Protein AF-A0A6N7AIE2-F1 (afdb_monomer_lite)

Sequence (63 aa):
MLTPEQEQVIAGLKRFGFRRIAANHCTGVAAVERMAALGYPVVGGLGSSSPLVLGNGDTVTFA

Radius of gyration: 11.59 Å; chains: 1; bounding box: 26×25×26 Å

pLDDT: mean 91.1, std 6.44, range [70.12, 97.81]

Structure (mmCIF, N/CA/C/O backbone):
data_AF-A0A6N7AIE2-F1
#
_entry.id   AF-A0A6N7AIE2-F1
#
loop_
_atom_site.group_PDB
_atom_site.id
_atom_site.type_symbol
_atom_site.label_atom_id
_atom_site.label_alt_id
_atom_site.labe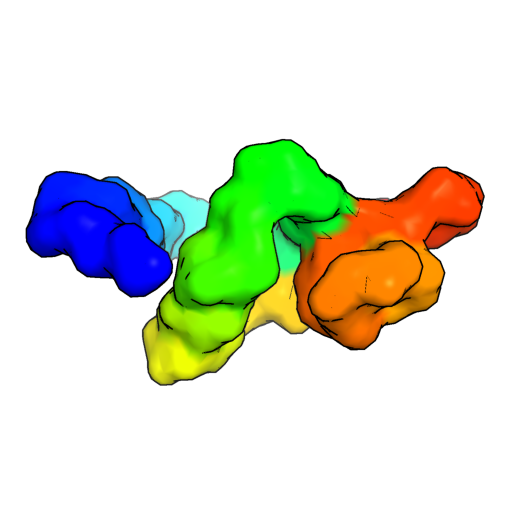l_comp_id
_atom_site.label_asym_id
_atom_site.label_entity_id
_atom_site.label_seq_id
_atom_site.pdbx_PDB_ins_code
_atom_site.Cartn_x
_atom_site.Cartn_y
_atom_site.Cartn_z
_atom_site.occupancy
_atom_site.B_iso_or_equiv
_atom_site.auth_seq_id
_atom_site.auth_comp_id
_atom_site.auth_asym_id
_atom_site.auth_atom_id
_atom_site.pdbx_PDB_model_num
ATOM 1 N N . MET A 1 1 ? 13.519 7.478 4.100 1.00 82.06 1 MET A N 1
ATOM 2 C CA . MET A 1 1 ? 12.801 7.488 5.391 1.00 82.06 1 MET A CA 1
ATOM 3 C C . MET A 1 1 ? 11.539 8.317 5.201 1.00 82.06 1 MET A C 1
ATOM 5 O O . MET A 1 1 ? 11.634 9.335 4.526 1.00 82.06 1 MET A O 1
ATOM 9 N N . LEU A 1 2 ? 10.382 7.848 5.675 1.00 94.12 2 LEU A N 1
ATOM 10 C CA . LEU A 1 2 ? 9.107 8.561 5.512 1.00 94.12 2 LEU A CA 1
ATOM 11 C C . LEU A 1 2 ? 9.060 9.792 6.422 1.00 94.12 2 LEU A C 1
ATOM 13 O O . LEU A 1 2 ? 9.591 9.760 7.532 1.00 94.12 2 LEU A O 1
ATOM 17 N N . THR A 1 3 ? 8.423 10.868 5.964 1.00 97.25 3 THR A N 1
ATOM 18 C CA . THR A 1 3 ? 8.126 12.022 6.821 1.00 97.25 3 THR A CA 1
ATOM 19 C C . THR A 1 3 ? 6.943 11.712 7.752 1.00 97.25 3 THR A C 1
ATOM 21 O O . THR A 1 3 ? 6.127 10.839 7.436 1.00 97.25 3 THR A O 1
ATOM 24 N N . PRO A 1 4 ? 6.781 12.441 8.874 1.00 97.25 4 PRO A N 1
ATOM 25 C CA . PRO A 1 4 ? 5.616 12.279 9.749 1.00 97.25 4 PRO A CA 1
ATOM 26 C C . PRO A 1 4 ? 4.275 12.474 9.027 1.00 97.25 4 PRO A C 1
ATOM 28 O O . PRO A 1 4 ? 3.308 11.774 9.314 1.00 97.25 4 PRO A O 1
ATOM 31 N N . GLU A 1 5 ? 4.220 13.386 8.055 1.00 97.62 5 GLU A N 1
ATOM 32 C CA . GLU A 1 5 ? 3.027 13.613 7.235 1.00 97.62 5 GLU A CA 1
ATOM 33 C C . GLU A 1 5 ? 2.717 12.401 6.343 1.00 97.62 5 GLU A C 1
ATOM 35 O O . GLU A 1 5 ? 1.579 11.938 6.296 1.00 97.62 5 GLU A O 1
ATOM 40 N N . GLN A 1 6 ? 3.731 11.819 5.695 1.00 96.81 6 GLN A N 1
ATOM 41 C CA . GLN A 1 6 ? 3.560 10.604 4.891 1.00 96.81 6 GLN A CA 1
ATOM 42 C C . GLN A 1 6 ? 3.090 9.421 5.746 1.00 96.81 6 GLN A C 1
ATOM 44 O O . GLN A 1 6 ? 2.211 8.671 5.324 1.00 96.81 6 GLN A O 1
ATOM 49 N N . GLU A 1 7 ? 3.626 9.273 6.960 1.00 97.56 7 GLU A N 1
ATOM 50 C CA . GLU A 1 7 ? 3.165 8.270 7.926 1.00 97.56 7 GLU A CA 1
ATOM 51 C C . GLU A 1 7 ? 1.683 8.444 8.276 1.00 97.56 7 GLU A C 1
ATOM 53 O O . GLU A 1 7 ? 0.928 7.469 8.264 1.00 97.56 7 GLU A O 1
ATOM 58 N N . GLN A 1 8 ? 1.243 9.678 8.535 1.00 97.81 8 GLN A N 1
ATOM 59 C CA . GLN A 1 8 ? -0.159 9.980 8.831 1.00 97.81 8 GLN A CA 1
ATOM 60 C C . GLN A 1 8 ? -1.073 9.690 7.640 1.00 97.81 8 GLN A C 1
ATOM 62 O O . GLN A 1 8 ? -2.137 9.095 7.818 1.00 97.81 8 GLN A O 1
ATOM 67 N N . VAL A 1 9 ? -0.652 10.052 6.425 1.00 97.50 9 VAL A N 1
ATOM 68 C CA . VAL A 1 9 ? -1.397 9.740 5.198 1.00 97.50 9 VAL A CA 1
ATOM 69 C C . VAL A 1 9 ? -1.550 8.228 5.041 1.00 97.50 9 VAL A C 1
ATOM 71 O O . VAL A 1 9 ? -2.670 7.751 4.857 1.00 97.50 9 VAL A O 1
ATOM 74 N N . ILE A 1 10 ? -0.460 7.465 5.182 1.00 97.50 10 ILE A N 1
ATOM 75 C CA . ILE A 1 10 ? -0.485 6.001 5.075 1.00 97.50 10 ILE A CA 1
ATOM 76 C C . ILE A 1 10 ? -1.375 5.394 6.163 1.00 97.50 10 ILE A C 1
ATOM 78 O O . ILE A 1 10 ? -2.179 4.520 5.858 1.00 97.50 10 ILE A O 1
ATOM 82 N N . ALA A 1 11 ? -1.298 5.849 7.414 1.00 97.38 11 ALA A N 1
ATOM 83 C CA . ALA A 1 11 ? -2.170 5.369 8.489 1.00 97.38 11 ALA A CA 1
ATOM 84 C C . ALA A 1 11 ? -3.654 5.706 8.240 1.00 97.38 11 ALA A C 1
ATOM 86 O O . ALA A 1 11 ? -4.541 4.906 8.545 1.00 97.38 11 ALA A O 1
ATOM 87 N N . GLY A 1 12 ? -3.928 6.860 7.630 1.00 97.50 12 GLY A N 1
ATOM 88 C CA . GLY A 1 12 ? -5.274 7.319 7.296 1.00 97.50 12 GLY A CA 1
ATOM 89 C C . GLY A 1 12 ? -5.977 6.477 6.228 1.00 97.50 12 GLY A C 1
ATOM 90 O O . GLY A 1 12 ? -7.208 6.465 6.180 1.00 97.50 12 GLY A O 1
ATOM 91 N N . LEU A 1 13 ? -5.235 5.723 5.409 1.00 96.75 13 LEU A N 1
ATOM 92 C CA . LEU A 1 13 ? -5.804 4.848 4.378 1.00 96.75 13 LEU A CA 1
ATOM 93 C C . LEU A 1 13 ? -6.710 3.745 4.952 1.00 96.75 13 LEU A C 1
ATOM 95 O O . LEU A 1 13 ? -7.603 3.260 4.257 1.00 96.75 13 LEU A O 1
ATOM 99 N N . LYS A 1 14 ? -6.548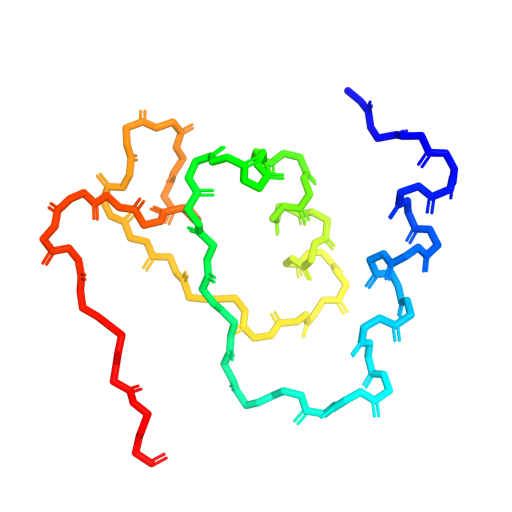 3.380 6.231 1.00 95.25 14 LYS A N 1
ATOM 100 C CA . LYS A 1 14 ? -7.311 2.316 6.902 1.00 95.25 14 LYS A CA 1
ATOM 101 C C . LYS A 1 14 ? -8.817 2.550 6.842 1.00 95.25 14 LYS A C 1
ATOM 103 O O . LYS A 1 14 ? -9.579 1.590 6.757 1.00 95.25 14 LYS A O 1
ATOM 108 N N . ARG A 1 15 ? -9.245 3.817 6.809 1.00 97.00 15 ARG A N 1
ATOM 109 C CA . ARG A 1 15 ? -10.660 4.215 6.725 1.00 97.00 15 ARG A CA 1
ATOM 110 C C . ARG A 1 15 ? -11.384 3.681 5.488 1.00 97.00 15 ARG A C 1
ATOM 112 O O . ARG A 1 15 ? -12.605 3.618 5.490 1.00 97.00 15 ARG A O 1
ATOM 119 N N . PHE A 1 16 ? -10.648 3.326 4.436 1.00 95.88 16 PHE A N 1
ATOM 120 C CA . PHE A 1 16 ? -11.229 2.865 3.177 1.00 95.88 16 PHE A CA 1
ATOM 121 C C . PHE A 1 16 ? -11.506 1.357 3.140 1.00 95.88 16 PHE A C 1
ATOM 123 O O . PHE A 1 16 ? -12.142 0.897 2.198 1.00 95.88 16 PHE A O 1
ATOM 130 N N . GLY A 1 17 ? -11.052 0.580 4.133 1.00 94.25 17 GLY A N 1
ATOM 131 C CA . GLY A 1 17 ? -11.397 -0.845 4.236 1.00 94.25 17 GLY A CA 1
ATOM 132 C C . GLY A 1 17 ? -10.981 -1.677 3.017 1.00 94.25 17 GLY A C 1
ATOM 133 O O . GLY A 1 17 ? -11.738 -2.536 2.566 1.00 94.25 17 GLY A O 1
ATOM 134 N N . PHE A 1 18 ? -9.803 -1.397 2.446 1.00 94.00 18 PHE A N 1
ATOM 135 C CA . PHE A 1 18 ? -9.322 -2.080 1.245 1.00 94.00 18 PHE A CA 1
ATOM 136 C C . PHE A 1 18 ? -9.291 -3.601 1.429 1.00 94.00 18 PHE A C 1
ATOM 138 O O . PHE A 1 18 ? -8.828 -4.093 2.454 1.00 94.00 18 PHE A O 1
ATOM 145 N N . ARG A 1 19 ? -9.726 -4.346 0.403 1.00 93.56 19 ARG A N 1
ATOM 146 C CA . ARG A 1 19 ? -9.598 -5.816 0.359 1.00 93.56 19 ARG A CA 1
ATOM 147 C C . ARG A 1 19 ? -8.221 -6.270 -0.130 1.00 93.56 19 ARG A C 1
ATOM 149 O O . ARG A 1 19 ? -7.747 -7.318 0.288 1.00 93.56 19 ARG A O 1
ATOM 156 N N . ARG A 1 20 ? -7.600 -5.495 -1.024 1.00 93.50 20 ARG A N 1
ATOM 157 C CA . ARG A 1 20 ? -6.240 -5.682 -1.557 1.00 93.50 20 ARG A CA 1
ATOM 158 C C . ARG A 1 20 ? -5.657 -4.325 -1.934 1.00 93.50 20 ARG A C 1
ATOM 160 O O . ARG A 1 20 ? -6.394 -3.462 -2.407 1.00 93.50 20 ARG A O 1
ATOM 167 N N . ILE A 1 21 ? -4.353 -4.162 -1.756 1.00 94.56 21 ILE A N 1
ATOM 168 C CA . ILE A 1 21 ? -3.583 -2.995 -2.187 1.00 94.56 21 ILE A CA 1
ATOM 169 C C . ILE A 1 21 ? -2.399 -3.496 -2.995 1.00 94.56 21 ILE A C 1
ATOM 171 O O . ILE A 1 21 ? -1.685 -4.381 -2.545 1.00 94.56 21 ILE A O 1
ATOM 175 N N . ALA A 1 22 ? -2.165 -2.911 -4.161 1.00 93.38 22 ALA A N 1
ATOM 176 C CA . ALA A 1 22 ? -0.951 -3.149 -4.919 1.00 93.38 22 ALA A CA 1
ATOM 177 C C . ALA A 1 22 ? -0.290 -1.815 -5.240 1.00 93.38 22 ALA A C 1
ATOM 179 O O . ALA A 1 22 ? -0.978 -0.825 -5.498 1.00 93.38 22 ALA A O 1
ATOM 180 N N . ALA A 1 23 ? 1.035 -1.793 -5.196 1.00 93.12 23 ALA A N 1
ATOM 181 C CA . ALA A 1 23 ? 1.820 -0.585 -5.365 1.00 93.12 23 ALA A CA 1
ATOM 182 C C . ALA A 1 23 ? 2.873 -0.795 -6.448 1.00 93.12 23 ALA A C 1
ATOM 184 O O . ALA A 1 23 ? 3.483 -1.860 -6.539 1.00 93.12 23 ALA A O 1
ATOM 185 N N . ASN A 1 24 ? 3.090 0.233 -7.264 1.00 90.81 24 ASN A N 1
ATOM 186 C CA . ASN A 1 24 ? 4.193 0.259 -8.214 1.00 90.81 24 ASN A CA 1
ATOM 187 C C . ASN A 1 24 ? 5.417 0.942 -7.581 1.00 90.81 24 ASN A C 1
ATOM 189 O O . ASN A 1 24 ? 5.373 1.458 -6.463 1.00 90.81 24 ASN A O 1
ATOM 193 N N . HIS A 1 25 ? 6.534 0.945 -8.303 1.00 87.50 25 HIS A N 1
ATOM 194 C CA . HIS A 1 25 ? 7.799 1.472 -7.789 1.00 87.50 25 HIS A CA 1
ATOM 195 C C . HIS A 1 25 ? 7.735 2.955 -7.391 1.00 87.50 25 HIS A C 1
ATOM 197 O O . HIS A 1 25 ? 8.452 3.362 -6.477 1.00 87.50 25 HIS A O 1
ATOM 203 N N . CYS A 1 26 ? 6.861 3.751 -8.019 1.00 89.81 26 CYS A N 1
ATOM 204 C CA . CYS A 1 26 ? 6.693 5.172 -7.709 1.00 89.81 26 CYS A CA 1
ATOM 205 C C . CYS A 1 26 ? 6.136 5.410 -6.301 1.00 89.81 26 CYS A C 1
ATOM 207 O O . CYS A 1 26 ? 6.399 6.458 -5.720 1.00 89.81 26 CYS A O 1
ATOM 209 N N . THR A 1 27 ? 5.393 4.454 -5.731 1.00 92.12 27 THR A N 1
ATOM 210 C CA . THR A 1 27 ? 4.910 4.542 -4.343 1.00 92.12 27 THR A CA 1
ATOM 211 C C . THR A 1 27 ? 6.066 4.563 -3.337 1.00 92.12 27 THR A C 1
ATOM 213 O O . THR A 1 27 ? 5.937 5.142 -2.261 1.00 92.12 27 THR A O 1
ATOM 216 N N . GLY A 1 28 ? 7.212 3.979 -3.701 1.00 91.69 28 GLY A N 1
ATOM 217 C CA . GLY A 1 28 ? 8.396 3.888 -2.857 1.00 91.69 28 GLY A CA 1
ATOM 218 C C . GLY A 1 28 ? 8.317 2.734 -1.857 1.00 91.69 28 GLY A C 1
ATOM 219 O O . GLY A 1 28 ? 7.336 2.572 -1.133 1.00 91.69 28 GLY A O 1
ATOM 220 N N . VAL A 1 29 ? 9.393 1.947 -1.782 1.00 92.38 29 VAL A N 1
ATOM 221 C CA . VAL A 1 29 ? 9.462 0.721 -0.965 1.00 92.38 29 VAL A CA 1
ATOM 222 C C . VAL A 1 29 ? 9.131 0.992 0.506 1.00 92.38 29 VAL A C 1
ATOM 224 O O . VAL A 1 29 ? 8.315 0.281 1.078 1.00 92.38 29 VAL A O 1
ATOM 227 N N . ALA A 1 30 ? 9.647 2.082 1.082 1.00 94.50 30 ALA A N 1
ATOM 228 C CA . ALA A 1 30 ? 9.388 2.436 2.480 1.00 94.50 30 ALA A CA 1
ATOM 229 C C . ALA A 1 30 ? 7.894 2.663 2.788 1.00 94.50 30 ALA A C 1
ATOM 231 O O . ALA A 1 30 ? 7.427 2.323 3.873 1.00 94.50 30 ALA A O 1
ATOM 232 N N . ALA A 1 31 ? 7.127 3.221 1.844 1.00 95.81 31 ALA A N 1
ATOM 233 C CA . ALA A 1 31 ? 5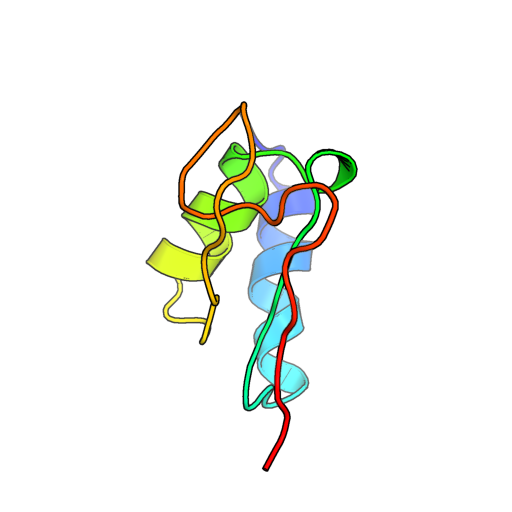.688 3.408 2.022 1.00 95.81 31 ALA A CA 1
ATOM 234 C C . ALA A 1 31 ? 4.951 2.064 1.996 1.00 95.81 31 ALA A C 1
ATOM 236 O O . ALA A 1 31 ? 4.079 1.820 2.827 1.00 95.81 31 ALA A O 1
ATOM 237 N N . VAL A 1 32 ? 5.336 1.175 1.077 1.00 94.69 32 VAL A N 1
ATOM 238 C CA . VAL A 1 32 ? 4.738 -0.159 0.934 1.00 94.69 32 VAL A CA 1
ATOM 239 C C . VAL A 1 32 ? 5.074 -1.055 2.130 1.00 94.69 32 VAL A C 1
ATOM 241 O O . VAL A 1 32 ? 4.191 -1.720 2.667 1.00 94.69 32 VAL A O 1
ATOM 244 N N . GLU A 1 33 ? 6.312 -1.013 2.622 1.00 94.38 33 GLU A N 1
ATOM 245 C CA . GLU A 1 33 ? 6.723 -1.688 3.858 1.00 94.38 33 GLU A CA 1
ATOM 246 C C . GLU A 1 33 ? 5.947 -1.162 5.065 1.00 94.38 33 GLU A C 1
ATOM 248 O O . GLU A 1 33 ? 5.477 -1.946 5.890 1.00 94.38 33 GLU A O 1
ATOM 253 N N . ARG A 1 34 ? 5.738 0.159 5.152 1.00 96.75 34 ARG A N 1
ATOM 254 C CA . ARG A 1 34 ? 4.920 0.747 6.216 1.00 96.75 34 ARG A CA 1
ATOM 255 C C . ARG A 1 34 ? 3.466 0.290 6.130 1.00 96.75 34 ARG A C 1
ATOM 257 O O . ARG A 1 34 ? 2.872 -0.001 7.166 1.00 96.75 34 ARG A O 1
ATOM 264 N N . MET A 1 35 ? 2.900 0.183 4.926 1.00 96.44 35 MET A N 1
ATOM 265 C CA . MET A 1 35 ? 1.568 -0.393 4.730 1.00 96.44 35 MET A CA 1
ATOM 266 C C . MET A 1 35 ? 1.522 -1.855 5.206 1.00 96.44 35 MET A C 1
ATOM 268 O O . MET A 1 35 ? 0.647 -2.228 5.986 1.00 96.44 35 MET A O 1
ATOM 272 N N . ALA A 1 36 ? 2.491 -2.681 4.818 1.00 94.56 36 ALA A N 1
ATOM 273 C CA . ALA A 1 36 ? 2.562 -4.064 5.285 1.00 94.56 36 ALA A CA 1
ATOM 274 C C . ALA A 1 36 ? 2.673 -4.145 6.822 1.00 94.56 36 ALA A C 1
ATOM 276 O O . ALA A 1 36 ? 1.930 -4.889 7.460 1.00 94.56 36 ALA A O 1
ATOM 277 N N . ALA A 1 37 ? 3.518 -3.308 7.435 1.00 95.44 37 ALA A N 1
ATOM 278 C CA . ALA A 1 37 ? 3.696 -3.244 8.886 1.00 95.44 37 ALA A CA 1
ATOM 279 C C . ALA A 1 37 ? 2.431 -2.794 9.643 1.00 95.44 37 ALA A C 1
ATOM 281 O O . ALA A 1 37 ? 2.218 -3.192 10.785 1.00 95.44 37 ALA A O 1
ATOM 282 N N . LEU A 1 38 ? 1.583 -1.972 9.019 1.00 96.56 38 LEU A N 1
ATOM 283 C CA . LEU A 1 38 ? 0.289 -1.547 9.568 1.00 96.56 38 LEU A CA 1
ATOM 284 C C . LEU A 1 38 ? -0.843 -2.562 9.310 1.00 96.56 38 LEU A C 1
ATOM 286 O O . LEU A 1 38 ? -1.983 -2.316 9.709 1.00 96.56 38 LEU A O 1
ATOM 290 N N . GLY A 1 39 ? -0.543 -3.695 8.666 1.00 95.75 39 GLY A N 1
ATOM 291 C CA . GLY A 1 39 ? -1.495 -4.775 8.406 1.00 95.75 39 GLY A CA 1
ATOM 292 C C . GLY A 1 39 ? -2.420 -4.529 7.215 1.00 95.75 39 GLY A C 1
ATOM 293 O O . GLY A 1 39 ? -3.476 -5.154 7.122 1.00 95.75 39 GLY A O 1
ATOM 294 N N . TYR A 1 40 ? -2.063 -3.618 6.307 1.00 96.94 40 TYR A N 1
ATOM 295 C CA . TYR A 1 40 ? -2.804 -3.472 5.057 1.00 96.94 40 TYR A CA 1
ATOM 296 C C . TYR A 1 40 ? -2.643 -4.727 4.183 1.00 96.94 40 TYR A C 1
ATOM 298 O O . TYR A 1 40 ? -1.571 -5.337 4.192 1.00 96.94 40 TYR A O 1
ATOM 306 N N . PRO A 1 41 ? -3.658 -5.098 3.380 1.00 95.12 41 PRO A N 1
ATOM 307 C CA . PRO A 1 41 ? -3.602 -6.278 2.518 1.00 95.12 41 PRO A CA 1
ATOM 308 C C . PRO A 1 41 ? -2.783 -5.998 1.249 1.00 95.12 41 PRO A C 1
ATOM 310 O O . PRO A 1 41 ? -3.315 -5.987 0.136 1.00 95.12 41 PRO A O 1
ATOM 313 N N . VAL A 1 42 ? -1.493 -5.709 1.424 1.00 94.81 42 VAL A N 1
ATOM 314 C CA . VAL A 1 42 ? -0.552 -5.45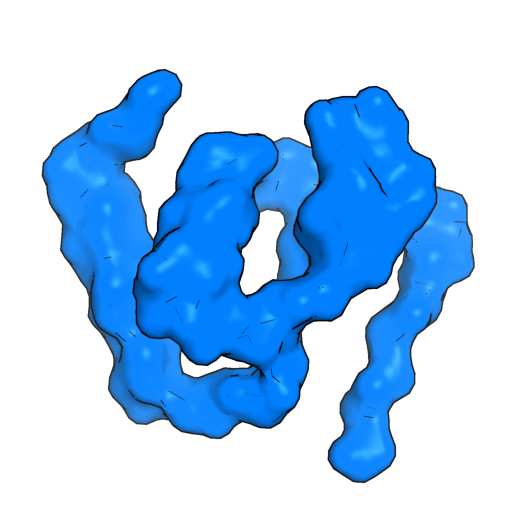7 0.331 1.00 94.81 42 VAL A CA 1
ATOM 315 C C . VAL A 1 42 ? -0.274 -6.763 -0.408 1.00 94.81 42 VAL A C 1
ATOM 317 O O . VAL A 1 42 ? 0.077 -7.768 0.208 1.00 94.81 42 VAL A O 1
ATOM 320 N N . VAL A 1 43 ? -0.413 -6.745 -1.730 1.00 93.00 43 VAL A N 1
ATOM 321 C CA . VAL A 1 43 ? 0.006 -7.838 -2.607 1.00 93.00 43 VAL A CA 1
ATOM 322 C C . VAL A 1 43 ? 1.330 -7.479 -3.273 1.00 93.00 43 VAL A C 1
ATOM 324 O O . VAL A 1 43 ? 1.496 -6.373 -3.788 1.00 93.00 43 VAL A O 1
ATOM 327 N N . GLY A 1 44 ? 2.273 -8.416 -3.214 1.00 87.25 44 GLY A N 1
ATOM 328 C CA . GLY A 1 44 ? 3.591 -8.286 -3.823 1.00 87.25 44 GLY A CA 1
ATOM 329 C C . GLY A 1 44 ? 3.612 -8.659 -5.304 1.00 87.25 44 GLY A C 1
ATOM 330 O O . GLY A 1 44 ? 2.626 -9.158 -5.850 1.00 87.25 44 GLY A O 1
ATOM 331 N N . GLY A 1 45 ? 4.762 -8.433 -5.929 1.00 83.75 45 GLY A N 1
ATOM 332 C CA . GLY A 1 45 ? 5.028 -8.720 -7.334 1.00 83.75 45 GLY A CA 1
ATOM 333 C C . GLY A 1 45 ? 6.512 -8.981 -7.585 1.00 83.75 45 GLY A C 1
ATOM 334 O O . GLY A 1 45 ? 7.305 -9.109 -6.652 1.00 83.75 45 GLY A O 1
ATOM 335 N N . LEU A 1 46 ? 6.898 -9.063 -8.856 1.00 76.81 46 LEU A N 1
ATOM 336 C CA . LEU A 1 46 ? 8.279 -9.280 -9.300 1.00 76.81 46 LEU A CA 1
ATOM 337 C C . LEU A 1 46 ? 8.995 -7.952 -9.609 1.00 76.81 46 LEU A C 1
ATOM 339 O O . LEU A 1 46 ? 9.869 -7.885 -10.476 1.00 76.81 46 LEU A O 1
ATOM 343 N N . GLY A 1 47 ? 8.614 -6.871 -8.923 1.00 77.38 47 GLY A N 1
ATOM 344 C CA . GLY A 1 47 ? 9.240 -5.562 -9.068 1.00 77.38 47 GLY A CA 1
ATOM 345 C C . GLY A 1 47 ? 10.732 -5.590 -8.727 1.00 77.38 47 GLY A C 1
ATOM 346 O O . GLY A 1 47 ? 11.160 -6.192 -7.745 1.00 77.38 47 GLY A O 1
ATOM 347 N N . SER A 1 48 ? 11.543 -4.886 -9.519 1.00 70.12 48 SER A N 1
ATOM 348 C CA . SER A 1 48 ? 13.011 -4.902 -9.409 1.00 70.12 48 SER A CA 1
ATOM 349 C C . SER A 1 48 ? 13.564 -4.315 -8.107 1.00 70.12 48 SER A C 1
ATOM 351 O O . SER A 1 48 ? 14.703 -4.600 -7.746 1.00 70.12 48 SER A O 1
ATOM 353 N N . SER A 1 49 ? 12.788 -3.483 -7.409 1.00 77.75 49 SER A N 1
ATOM 354 C CA . SER A 1 49 ? 13.217 -2.787 -6.192 1.00 77.75 49 SER A CA 1
ATOM 355 C C . SER A 1 49 ? 12.799 -3.476 -4.890 1.00 77.75 49 SER A C 1
ATOM 357 O O . SER A 1 49 ? 13.399 -3.200 -3.854 1.00 77.75 49 SER A O 1
ATOM 359 N N . SER A 1 50 ? 11.774 -4.333 -4.911 1.00 83.12 50 SER A N 1
ATOM 360 C CA . SER A 1 50 ? 11.271 -5.060 -3.739 1.00 83.12 50 SER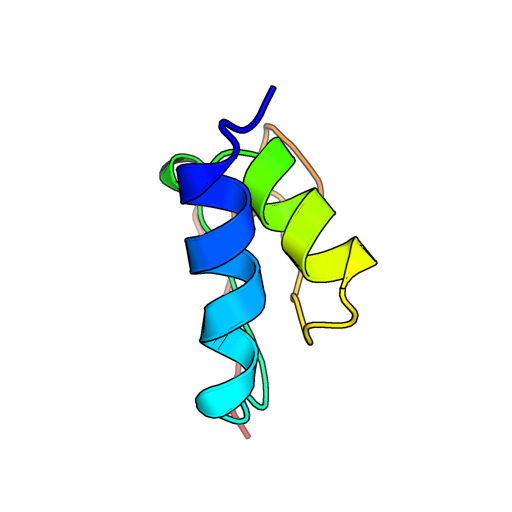 A CA 1
ATOM 361 C C . SER A 1 50 ? 10.215 -6.089 -4.161 1.00 83.12 50 SER A C 1
ATOM 363 O O . SER A 1 50 ? 9.390 -5.768 -5.019 1.00 83.12 50 SER A O 1
ATOM 365 N N . PRO A 1 51 ? 10.139 -7.265 -3.505 1.00 82.81 51 PRO A N 1
ATOM 366 C CA . PRO A 1 51 ? 9.064 -8.234 -3.740 1.00 82.81 51 PRO A CA 1
ATOM 367 C C . PRO A 1 51 ? 7.674 -7.711 -3.336 1.00 82.81 51 PRO A C 1
ATOM 369 O O . PRO A 1 51 ? 6.662 -8.326 -3.654 1.00 82.81 51 PRO A O 1
ATOM 372 N N . LEU A 1 52 ? 7.595 -6.584 -2.618 1.00 84.25 52 LEU A N 1
ATOM 373 C CA . LEU A 1 52 ? 6.329 -5.949 -2.241 1.00 84.25 52 LEU A CA 1
ATOM 374 C C . LEU A 1 52 ? 5.768 -5.021 -3.328 1.00 84.25 52 LEU A C 1
ATOM 376 O O . LEU A 1 52 ? 4.678 -4.478 -3.167 1.00 84.25 52 LEU A O 1
ATOM 380 N N . VAL A 1 53 ? 6.505 -4.813 -4.417 1.00 86.62 53 VAL A N 1
ATOM 381 C CA . VAL A 1 53 ? 6.163 -3.867 -5.478 1.00 86.62 53 VAL A CA 1
ATOM 382 C C . VAL A 1 53 ? 5.877 -4.621 -6.771 1.00 86.62 53 VAL A C 1
ATOM 384 O O . VAL A 1 53 ? 6.572 -5.575 -7.112 1.00 86.62 53 VAL A O 1
ATOM 387 N N . LEU A 1 54 ? 4.875 -4.163 -7.520 1.00 89.75 54 LEU A N 1
ATOM 388 C CA . LEU A 1 54 ? 4.567 -4.708 -8.836 1.00 89.75 54 LEU A CA 1
ATOM 389 C C . LEU A 1 54 ? 5.602 -4.284 -9.884 1.00 89.75 54 LEU A C 1
ATOM 391 O O . LEU A 1 54 ? 5.956 -3.104 -10.000 1.00 89.75 54 LEU A O 1
ATOM 395 N N . GLY A 1 55 ? 6.039 -5.257 -10.675 1.00 86.50 55 GLY A N 1
ATOM 396 C CA . GLY A 1 55 ? 6.816 -5.087 -11.892 1.00 86.50 55 GLY A CA 1
ATOM 397 C C . GLY A 1 55 ? 5.948 -5.011 -13.150 1.00 86.50 55 GLY A C 1
ATOM 398 O O . GLY A 1 55 ? 4.725 -5.162 -13.125 1.00 86.50 55 GLY A O 1
ATOM 399 N N . ASN A 1 56 ? 6.600 -4.772 -14.288 1.00 86.12 56 ASN A N 1
ATOM 400 C CA . ASN A 1 56 ? 5.931 -4.773 -15.588 1.00 86.12 56 ASN A CA 1
ATOM 401 C C . ASN A 1 56 ? 5.412 -6.180 -15.919 1.00 86.12 56 ASN A C 1
ATOM 403 O O . ASN A 1 56 ? 6.186 -7.133 -15.935 1.00 86.12 56 ASN A O 1
ATOM 407 N N . GLY A 1 57 ? 4.119 -6.286 -16.234 1.00 84.62 57 GLY A N 1
ATOM 408 C CA . GLY A 1 57 ? 3.461 -7.557 -16.552 1.00 84.62 57 GLY A CA 1
ATOM 409 C C . GLY A 1 57 ? 2.841 -8.273 -15.349 1.00 84.62 57 GLY A C 1
ATOM 410 O O . GLY A 1 57 ? 2.097 -9.234 -15.549 1.00 84.62 57 GLY A O 1
ATOM 411 N N . ASP A 1 58 ? 3.063 -7.790 -14.122 1.00 89.19 58 ASP A N 1
ATOM 412 C CA . ASP A 1 58 ? 2.356 -8.315 -12.957 1.00 89.19 58 ASP A CA 1
ATOM 413 C C . ASP A 1 58 ? 0.859 -8.002 -13.045 1.00 89.19 58 ASP A C 1
ATOM 415 O O . ASP A 1 58 ? 0.438 -6.920 -13.462 1.00 89.19 58 ASP A O 1
ATOM 419 N N . THR A 1 59 ? 0.039 -8.962 -1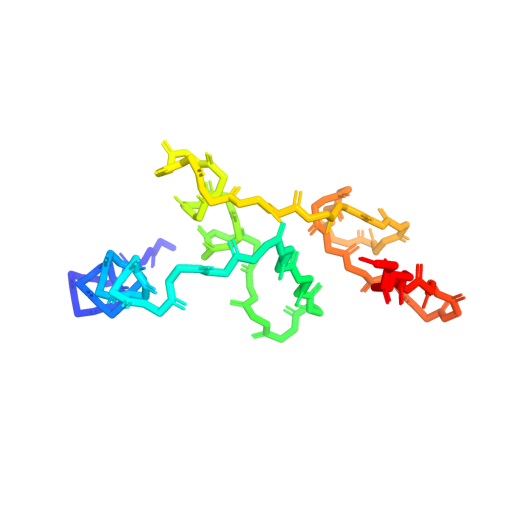2.622 1.00 87.31 59 THR A N 1
ATOM 420 C CA . THR A 1 59 ? -1.421 -8.844 -12.629 1.00 87.31 59 THR A CA 1
ATOM 421 C C . THR A 1 59 ? -1.965 -8.988 -11.218 1.00 87.31 59 THR A C 1
ATOM 423 O O . THR A 1 59 ? -1.602 -9.907 -10.486 1.00 87.31 59 THR A O 1
ATOM 426 N N . VAL A 1 60 ? -2.903 -8.113 -10.854 1.00 88.19 60 VAL A N 1
ATOM 427 C CA . VAL A 1 60 ? -3.644 -8.203 -9.594 1.00 88.19 60 VAL A CA 1
ATOM 428 C C . VAL A 1 60 ? -5.086 -8.559 -9.897 1.00 88.19 60 VAL A C 1
ATOM 430 O O . VAL A 1 60 ? -5.781 -7.838 -10.606 1.00 88.19 60 VAL A O 1
ATOM 433 N N . THR A 1 61 ? -5.547 -9.674 -9.339 1.00 87.88 61 THR A N 1
ATOM 434 C CA . THR A 1 61 ? -6.937 -10.112 -9.489 1.00 87.88 61 THR A CA 1
ATOM 435 C C . THR A 1 61 ? -7.760 -9.673 -8.284 1.00 87.88 61 THR A C 1
ATOM 437 O O . THR A 1 61 ? -7.380 -9.934 -7.140 1.00 87.88 61 THR A O 1
ATOM 440 N N . PHE A 1 62 ? -8.908 -9.049 -8.538 1.00 82.44 62 PHE A N 1
ATOM 441 C CA . PHE A 1 62 ? -9.894 -8.673 -7.527 1.00 82.44 62 PHE A CA 1
ATOM 442 C C . PHE A 1 62 ? -11.149 -9.523 -7.745 1.00 82.44 62 PHE A C 1
ATOM 444 O O . PHE A 1 62 ? -12.019 -9.149 -8.525 1.00 82.44 62 PHE A O 1
ATOM 451 N N . ALA A 1 63 ? -11.192 -10.691 -7.101 1.00 77.00 63 ALA A N 1
ATOM 452 C CA . ALA A 1 63 ? -12.385 -11.537 -7.036 1.00 77.00 63 ALA A CA 1
ATOM 453 C C . ALA A 1 63 ? -13.318 -11.108 -5.889 1.00 77.00 63 ALA A C 1
ATOM 455 O O . ALA A 1 63 ? -12.832 -10.523 -4.883 1.00 77.00 63 ALA A O 1
#

Secondary structure (DSSP, 8-state):
---HHHHHHHHHGGGG--S-EE-BGGG-HHHHHHHHHTT--EEP---TT-TTSB-TT------

Foldseek 3Di:
DDDPVLLVVLLVCVVVVDPEDAAACVCPPVSLVSNVVSVHRQQADPHPPDRSHHDPPDDDDDD